Protein AF-A0A369LY95-F1 (afdb_monomer_lite)

Radius of gyration: 17.61 Å; chains: 1; bounding box: 38×38×43 Å

pLDDT: mean 82.12, std 15.28, range [32.16, 96.56]

Sequence (177 aa):
MFQIAGENIASVEASLDRGELYRCDEEWVQAESGEIEALMGAEGDWQASLAKAYADGRTHLFRFTRLGPSVVEEGSAAVGMRLGMWLPDAGDGEGASSGLGADMLPLEWLDGAKLTVSVRFADGASETKEVVLHTGYLKTVTVEENGVEWRVAVPELADGPDPAGQSTFYTLYGTIE

Foldseek 3Di:
DDWDADPQFFKKKKFKPDAWKKWKDKDKDQDDPVVVVCQQPDDDQKHKDWQDADPNRITIIIIIGTDTRMDMDGDPCRHGIDMDGDFPQPPVDPDFDPDDPRPPPRQVVLQQMKMWMKTAGNVRDIDIWIWGKHWAKFFWDWDADPNGTDTGGDPHGDPHADPVNRTIDTHMDIDTD

Structure (mmCIF, N/CA/C/O backbone):
data_AF-A0A369LY95-F1
#
_entry.id   AF-A0A369LY95-F1
#
loop_
_atom_site.group_PDB
_atom_site.id
_atom_site.type_symbol
_atom_site.label_atom_id
_atom_site.label_alt_id
_atom_site.label_comp_id
_atom_site.label_asym_id
_atom_site.label_entity_id
_atom_site.label_seq_id
_atom_site.pdbx_PDB_ins_code
_atom_site.Cartn_x
_atom_site.Cartn_y
_atom_site.Cartn_z
_atom_site.occupancy
_atom_site.B_iso_or_equiv
_atom_site.auth_seq_id
_atom_site.auth_comp_id
_atom_site.auth_asym_id
_atom_site.auth_atom_id
_atom_site.pdbx_PDB_model_num
ATOM 1 N N . MET A 1 1 ? -2.024 -2.051 -3.474 1.00 78.88 1 MET A N 1
ATOM 2 C CA . MET A 1 1 ? -1.717 -0.912 -2.579 1.00 78.88 1 MET A CA 1
ATOM 3 C C . MET A 1 1 ? -3.013 -0.466 -1.927 1.00 78.88 1 MET A C 1
ATOM 5 O O . MET A 1 1 ? -4.008 -0.338 -2.629 1.00 78.88 1 MET A O 1
ATOM 9 N N . PHE A 1 2 ? -3.009 -0.291 -0.612 1.00 83.50 2 PHE A N 1
ATOM 10 C CA . PHE A 1 2 ? -4.129 0.203 0.182 1.00 83.50 2 PHE A CA 1
ATOM 11 C C . PHE A 1 2 ? -4.015 1.717 0.309 1.00 83.50 2 PHE A C 1
ATOM 13 O O . PHE A 1 2 ? -2.921 2.235 0.518 1.00 83.50 2 PHE A O 1
ATOM 20 N N . GLN A 1 3 ? -5.128 2.429 0.190 1.00 87.50 3 GLN A N 1
ATOM 21 C CA . GLN A 1 3 ? -5.162 3.869 0.406 1.00 87.50 3 GLN A CA 1
ATOM 22 C C . GLN A 1 3 ? -6.094 4.181 1.565 1.00 87.50 3 GLN A C 1
ATOM 24 O O . GLN A 1 3 ? -7.229 3.704 1.602 1.00 87.50 3 GLN A O 1
ATOM 29 N N . ILE A 1 4 ? -5.620 5.014 2.484 1.00 86.31 4 ILE A N 1
ATOM 30 C CA . ILE A 1 4 ? -6.452 5.541 3.557 1.00 86.31 4 ILE A CA 1
ATOM 31 C C . ILE A 1 4 ? -7.153 6.787 3.039 1.00 86.31 4 ILE A C 1
ATOM 33 O O . ILE A 1 4 ? -6.525 7.802 2.739 1.00 86.31 4 ILE A O 1
ATOM 37 N N . ALA A 1 5 ? -8.470 6.685 2.917 1.00 84.88 5 ALA A N 1
ATOM 38 C CA . ALA A 1 5 ? -9.340 7.761 2.482 1.00 84.88 5 ALA A CA 1
ATOM 39 C C . ALA A 1 5 ? -10.329 8.108 3.596 1.00 84.88 5 ALA A C 1
ATOM 41 O O . ALA A 1 5 ? -10.785 7.236 4.333 1.00 84.88 5 ALA A O 1
ATOM 42 N N . GLY A 1 6 ? -10.665 9.388 3.704 1.00 84.44 6 GLY A N 1
ATOM 43 C CA . GLY A 1 6 ? -11.581 9.899 4.714 1.00 84.44 6 GLY A CA 1
ATOM 44 C C . GLY A 1 6 ? -11.298 11.360 5.033 1.00 84.44 6 GLY A C 1
ATOM 45 O O . GLY A 1 6 ? -10.275 11.916 4.635 1.00 84.44 6 GLY A O 1
ATOM 46 N N . GLU A 1 7 ? -12.222 11.977 5.757 1.00 86.31 7 GLU A N 1
ATOM 47 C CA . GLU A 1 7 ? -12.099 13.348 6.246 1.00 86.31 7 GLU A CA 1
ATOM 48 C C . GLU A 1 7 ? -11.837 13.344 7.756 1.00 86.31 7 GLU A C 1
ATOM 50 O O . GLU A 1 7 ? -12.168 12.385 8.452 1.00 86.31 7 GLU A O 1
ATOM 55 N N . ASN A 1 8 ? -11.264 14.433 8.278 1.00 89.31 8 ASN A N 1
ATOM 56 C CA . ASN A 1 8 ? -11.052 14.647 9.717 1.00 89.31 8 ASN A CA 1
ATOM 57 C C . ASN A 1 8 ? -10.253 13.539 10.431 1.00 89.31 8 ASN A C 1
ATOM 59 O O . ASN A 1 8 ? -10.434 13.321 11.628 1.00 89.31 8 ASN A O 1
ATOM 63 N N . ILE A 1 9 ? -9.361 12.848 9.719 1.00 91.94 9 ILE A N 1
ATOM 64 C CA . ILE A 1 9 ? -8.440 11.872 10.309 1.00 91.94 9 ILE A CA 1
ATOM 65 C C . ILE A 1 9 ? -7.365 12.626 11.098 1.00 91.94 9 ILE A C 1
ATOM 67 O O . ILE A 1 9 ? -6.706 13.519 10.568 1.00 91.94 9 ILE A O 1
ATOM 71 N N . ALA A 1 10 ? -7.200 12.267 12.369 1.00 93.06 10 ALA A N 1
ATOM 72 C CA . ALA A 1 10 ? -6.160 12.793 13.247 1.00 93.06 10 ALA A CA 1
ATOM 73 C C . ALA A 1 10 ? -4.919 11.894 13.252 1.00 93.06 10 ALA A C 1
ATOM 75 O O . ALA A 1 10 ? -3.799 12.402 13.218 1.00 93.06 10 ALA A O 1
ATOM 76 N N . SER A 1 11 ? -5.114 10.576 13.283 1.00 95.12 11 SER A N 1
ATOM 77 C CA . SER A 1 11 ? -4.025 9.609 13.181 1.00 95.12 11 SER A CA 1
ATOM 78 C C . SER A 1 11 ? -4.487 8.289 12.579 1.00 95.12 11 SER A C 1
ATOM 80 O O . SER A 1 11 ? -5.672 7.944 12.602 1.00 95.12 11 SER A O 1
ATOM 82 N N . VAL A 1 12 ? -3.518 7.552 12.056 1.00 95.00 12 VAL A N 1
ATOM 83 C CA . VAL A 1 12 ? -3.648 6.189 11.561 1.00 95.00 12 VAL A CA 1
ATOM 84 C C . VAL A 1 12 ? -2.616 5.337 12.272 1.00 95.00 12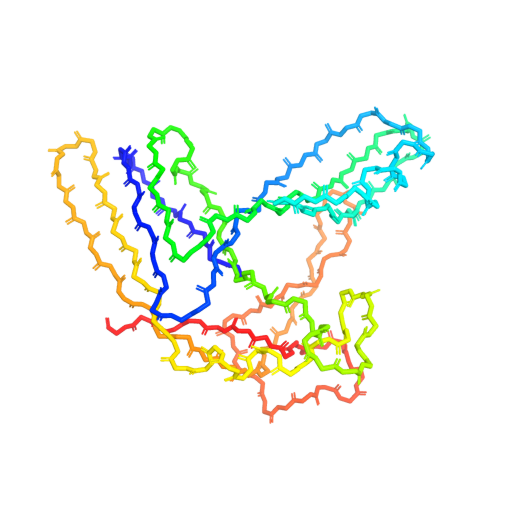 VAL A C 1
ATOM 86 O O . VAL A 1 12 ? -1.450 5.707 12.351 1.00 95.00 12 VAL A O 1
ATOM 89 N N . GLU A 1 13 ? -3.031 4.158 12.695 1.00 96.00 13 GLU A N 1
ATOM 90 C CA . GLU A 1 13 ? -2.151 3.049 13.021 1.00 96.00 13 GLU A CA 1
ATOM 91 C C . GLU A 1 13 ? -2.444 1.905 12.050 1.00 96.00 13 GLU A C 1
ATOM 93 O O . GLU A 1 13 ? -3.601 1.535 11.849 1.00 96.00 13 GLU A O 1
ATOM 98 N N . ALA A 1 14 ? -1.408 1.355 11.426 1.00 96.12 14 ALA A N 1
ATOM 99 C CA . ALA A 1 14 ? -1.529 0.189 10.561 1.00 96.12 14 ALA A CA 1
ATOM 100 C C . ALA A 1 14 ? -0.510 -0.866 10.978 1.00 96.12 14 ALA A C 1
ATOM 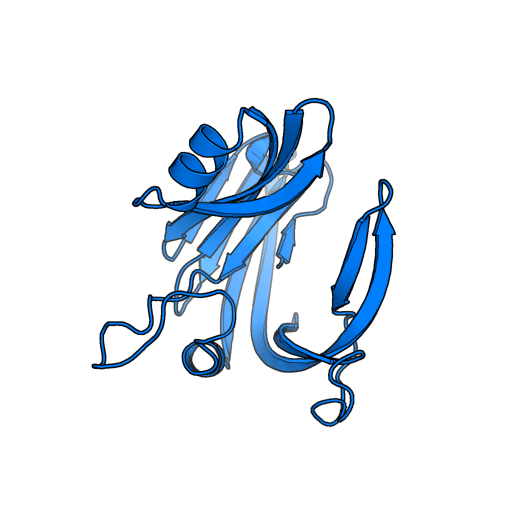102 O O . ALA A 1 14 ? 0.641 -0.537 11.261 1.00 96.12 14 ALA A O 1
ATOM 103 N N . SER A 1 15 ? -0.921 -2.130 11.009 1.00 96.56 15 SER A N 1
ATOM 104 C CA . SER A 1 15 ? -0.044 -3.247 11.362 1.00 96.56 15 SER A CA 1
ATOM 105 C C . SER A 1 15 ? -0.361 -4.498 10.558 1.00 96.56 15 SER A C 1
ATOM 107 O O . SER A 1 15 ? -1.516 -4.751 10.215 1.00 96.56 15 SER A O 1
ATOM 109 N N . LEU A 1 16 ? 0.679 -5.273 10.270 1.00 94.12 16 LEU A N 1
ATOM 110 C CA . LEU A 1 16 ? 0.587 -6.612 9.708 1.00 94.12 16 LEU A CA 1
ATOM 111 C C . LEU A 1 16 ? 0.954 -7.640 10.770 1.00 94.12 16 LEU A C 1
ATOM 113 O O . LEU A 1 16 ? 1.945 -7.485 11.484 1.00 94.12 16 LEU A O 1
ATOM 117 N N . ASP A 1 17 ? 0.195 -8.729 10.829 1.00 94.38 17 ASP A N 1
ATOM 118 C CA . ASP A 1 17 ? 0.570 -9.891 11.641 1.00 94.38 17 ASP A CA 1
ATOM 119 C C . ASP A 1 17 ? 1.740 -10.690 11.034 1.00 94.38 17 ASP A C 1
ATOM 121 O O . ASP A 1 17 ? 2.401 -11.467 11.730 1.00 94.38 17 ASP A O 1
ATOM 125 N N . ARG A 1 18 ? 2.006 -10.488 9.738 1.00 90.81 18 ARG A N 1
ATOM 126 C CA . ARG A 1 18 ? 3.036 -11.169 8.959 1.00 90.81 18 ARG A CA 1
ATOM 127 C C . ARG A 1 18 ? 3.535 -10.264 7.833 1.00 90.81 18 ARG A C 1
ATOM 129 O O . ARG A 1 18 ? 2.748 -9.798 7.015 1.00 90.81 18 ARG A O 1
ATOM 136 N N . GLY A 1 19 ? 4.849 -10.069 7.769 1.00 87.19 19 GLY A N 1
ATOM 137 C CA . GLY A 1 19 ? 5.481 -9.182 6.794 1.00 87.19 19 GLY A CA 1
ATOM 138 C C . GLY A 1 19 ? 5.587 -7.744 7.278 1.00 87.19 19 GLY A C 1
ATOM 139 O O . GLY A 1 19 ? 5.474 -7.455 8.468 1.00 87.19 19 GLY A O 1
ATOM 140 N N . GLU A 1 20 ? 5.862 -6.850 6.338 1.00 90.00 20 GLU A N 1
ATOM 141 C CA . GLU A 1 20 ? 6.140 -5.449 6.622 1.00 90.00 20 GLU A CA 1
ATOM 142 C C . GLU A 1 20 ? 5.422 -4.531 5.640 1.00 90.00 20 GLU A C 1
ATOM 144 O O . GLU A 1 20 ? 5.026 -4.928 4.544 1.00 90.00 20 GLU A O 1
ATOM 149 N N . LEU A 1 21 ? 5.246 -3.283 6.052 1.00 91.56 21 LEU A N 1
ATOM 150 C CA . LEU A 1 21 ? 4.604 -2.231 5.288 1.00 91.56 21 LEU A CA 1
ATOM 151 C C . LEU A 1 21 ? 5.651 -1.341 4.622 1.00 91.56 21 LEU A C 1
ATOM 153 O O . LEU A 1 21 ? 6.732 -1.101 5.164 1.00 91.56 21 LEU A O 1
ATOM 157 N N . TYR A 1 22 ? 5.278 -0.773 3.480 1.00 90.88 22 TYR A N 1
ATOM 158 C CA . TYR A 1 22 ? 5.916 0.419 2.935 1.00 90.88 22 TYR A CA 1
ATOM 159 C C . TYR A 1 22 ? 4.898 1.533 2.699 1.00 90.88 22 TYR A C 1
ATOM 161 O O . TYR A 1 22 ? 3.732 1.264 2.395 1.00 90.88 22 TYR A O 1
ATOM 169 N N . ARG A 1 23 ? 5.356 2.786 2.772 1.00 91.56 23 ARG A N 1
ATOM 170 C CA . ARG A 1 23 ? 4.634 3.965 2.272 1.00 91.56 23 ARG A CA 1
ATOM 171 C C . ARG A 1 23 ? 5.030 4.244 0.830 1.00 91.56 23 ARG A C 1
ATOM 173 O O . ARG A 1 23 ? 6.215 4.206 0.520 1.00 91.56 23 ARG A O 1
ATOM 180 N N . CYS A 1 24 ? 4.057 4.521 -0.032 1.00 88.69 24 CYS A N 1
ATOM 181 C CA . CYS A 1 24 ? 4.283 4.976 -1.402 1.00 88.69 24 CYS A CA 1
ATOM 182 C C . CYS A 1 24 ? 4.000 6.472 -1.519 1.00 88.69 24 CYS A C 1
ATOM 184 O O . CYS A 1 24 ? 2.841 6.889 -1.437 1.00 88.69 24 CYS A O 1
ATOM 186 N N . ASP A 1 25 ? 5.048 7.248 -1.765 1.00 88.25 25 ASP A N 1
ATOM 187 C CA . ASP A 1 25 ? 4.974 8.678 -2.030 1.00 88.25 25 ASP A CA 1
ATOM 188 C C . ASP A 1 25 ? 5.225 8.938 -3.523 1.00 88.25 25 ASP A C 1
ATOM 190 O O . ASP A 1 25 ? 6.111 8.342 -4.137 1.00 88.25 25 ASP A O 1
ATOM 194 N N . GLU A 1 26 ? 4.433 9.822 -4.128 1.00 87.56 26 GLU A N 1
ATOM 195 C CA .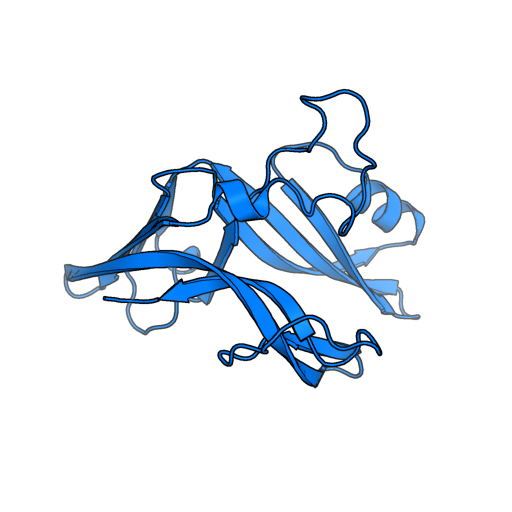 GLU A 1 26 ? 4.709 10.332 -5.472 1.00 87.56 26 GLU A CA 1
ATOM 196 C C . GLU A 1 26 ? 5.597 11.566 -5.387 1.00 87.56 26 GLU A C 1
ATOM 198 O O . GLU A 1 26 ? 5.287 12.507 -4.652 1.00 87.56 26 GLU A O 1
ATOM 203 N N . GLU A 1 27 ? 6.654 11.606 -6.193 1.00 87.25 27 GLU A N 1
ATOM 204 C CA . GLU A 1 27 ? 7.549 12.756 -6.239 1.00 87.25 27 GLU A CA 1
ATOM 205 C C . GLU A 1 27 ? 7.816 13.209 -7.668 1.00 87.25 27 GLU A C 1
ATOM 207 O O . GLU A 1 27 ? 7.913 12.423 -8.613 1.00 87.25 27 GLU A O 1
ATOM 212 N N . TRP A 1 28 ? 7.955 14.524 -7.802 1.00 89.25 28 TRP A N 1
ATOM 213 C CA . TRP A 1 28 ? 8.348 15.188 -9.031 1.00 89.25 28 TRP A CA 1
ATOM 214 C C . TRP A 1 28 ? 9.690 15.859 -8.797 1.00 89.25 28 TRP A C 1
ATOM 216 O O . TRP A 1 28 ? 9.800 16.762 -7.966 1.00 89.25 28 TRP A O 1
ATOM 226 N N . VAL A 1 29 ? 10.705 15.417 -9.529 1.00 88.31 29 VAL A N 1
ATOM 227 C CA . VAL A 1 29 ? 12.072 15.927 -9.407 1.00 88.31 29 VAL A CA 1
ATOM 228 C C . VAL A 1 29 ? 12.546 16.506 -10.731 1.00 88.31 29 VAL A C 1
ATOM 230 O O . VAL A 1 29 ? 12.097 16.102 -11.803 1.00 88.31 29 VAL A O 1
ATOM 233 N N . GLN A 1 30 ? 13.464 17.462 -10.650 1.00 89.88 30 GLN A N 1
ATOM 234 C CA . GLN A 1 30 ? 14.250 17.920 -11.787 1.00 89.88 30 GLN A CA 1
ATOM 235 C C . GLN A 1 30 ? 15.625 17.273 -11.645 1.00 89.88 30 GLN A C 1
ATOM 237 O O . GLN A 1 30 ? 16.331 17.589 -10.690 1.00 89.88 30 GLN A O 1
ATOM 242 N N . ALA A 1 31 ? 15.968 16.349 -12.536 1.00 80.75 31 ALA A N 1
ATOM 243 C CA . ALA A 1 31 ? 17.190 15.563 -12.408 1.00 80.75 31 ALA A CA 1
ATOM 244 C C . ALA A 1 31 ? 17.714 15.139 -13.781 1.00 80.75 31 ALA A C 1
ATOM 246 O O . ALA A 1 31 ? 16.936 14.870 -14.703 1.00 80.75 31 ALA A O 1
ATOM 247 N N . GLU A 1 32 ? 19.033 15.073 -13.918 1.00 82.56 32 GLU A N 1
ATOM 248 C CA . GLU A 1 32 ? 19.680 14.508 -15.103 1.00 82.56 32 GLU A CA 1
ATOM 249 C C . GLU A 1 32 ? 19.700 12.969 -15.047 1.00 82.56 32 GLU A C 1
ATOM 251 O O . GLU A 1 32 ? 19.528 12.362 -13.989 1.00 82.56 32 GLU A O 1
ATOM 256 N N . SER A 1 33 ? 19.943 12.308 -16.187 1.00 78.19 33 SER A N 1
ATOM 257 C CA . SER A 1 33 ? 19.897 10.835 -16.289 1.00 78.19 33 SER A CA 1
ATOM 258 C C . SER A 1 33 ? 20.769 10.130 -15.242 1.00 78.19 33 SER A C 1
ATOM 260 O O . SER A 1 33 ? 20.333 9.152 -14.644 1.00 78.19 33 SER A O 1
ATOM 262 N N . GLY A 1 34 ? 21.976 10.646 -14.977 1.00 81.19 34 GLY A N 1
ATOM 263 C CA . GLY A 1 34 ? 22.888 10.053 -13.993 1.00 81.19 34 GLY A CA 1
ATOM 264 C C . GLY A 1 34 ? 22.421 10.208 -12.542 1.00 81.19 34 GLY A C 1
ATOM 265 O O . GLY A 1 34 ? 22.710 9.355 -11.707 1.00 81.19 34 GLY A O 1
ATOM 266 N N . GLU A 1 35 ? 21.663 11.260 -12.230 1.00 84.00 35 GLU A N 1
ATOM 267 C CA . GLU A 1 35 ? 21.085 11.461 -10.897 1.00 84.00 35 GLU A CA 1
ATOM 268 C C . GLU A 1 35 ? 19.894 10.525 -10.671 1.00 84.00 35 GLU A C 1
ATOM 270 O O . GLU A 1 35 ? 19.737 9.985 -9.578 1.00 84.00 35 GLU A O 1
ATOM 275 N N . ILE A 1 36 ? 19.092 10.270 -11.712 1.00 82.69 36 ILE A N 1
ATOM 276 C CA . ILE A 1 36 ? 18.013 9.275 -11.663 1.00 82.69 36 ILE A CA 1
ATOM 277 C C . ILE A 1 36 ? 18.576 7.867 -11.462 1.00 82.69 36 ILE A C 1
ATOM 279 O O . ILE A 1 36 ? 18.071 7.133 -10.617 1.00 82.69 36 ILE A O 1
ATOM 283 N N . GLU A 1 37 ? 19.641 7.495 -12.174 1.00 82.19 37 GLU A N 1
ATOM 284 C CA . GLU A 1 37 ? 20.313 6.204 -11.970 1.00 82.19 37 GLU A CA 1
ATOM 285 C C . GLU A 1 37 ? 20.835 6.056 -10.534 1.00 82.19 37 GLU A C 1
ATOM 287 O O . GLU A 1 37 ? 20.617 5.021 -9.903 1.00 82.19 37 GLU A O 1
ATOM 292 N N . ALA A 1 38 ? 21.455 7.106 -9.986 1.00 84.88 38 ALA A N 1
ATOM 293 C CA . ALA A 1 38 ? 21.929 7.106 -8.604 1.00 84.88 38 ALA A CA 1
ATOM 294 C C . ALA A 1 38 ? 20.781 6.997 -7.583 1.00 84.88 38 ALA A C 1
ATOM 296 O O . ALA A 1 38 ? 20.915 6.281 -6.594 1.00 84.88 38 ALA A O 1
ATOM 297 N N . LEU A 1 39 ? 19.650 7.670 -7.823 1.00 82.38 39 LEU A N 1
ATOM 298 C CA . LEU A 1 39 ? 18.453 7.577 -6.977 1.00 82.38 39 LEU A CA 1
ATOM 299 C C . LEU A 1 39 ? 17.831 6.177 -7.002 1.00 82.38 39 LEU A C 1
ATOM 301 O O . LEU A 1 39 ? 17.385 5.688 -5.970 1.00 82.38 39 LEU A O 1
ATOM 305 N N . MET A 1 40 ? 17.797 5.541 -8.171 1.00 79.88 40 MET A N 1
ATOM 306 C CA . MET A 1 40 ? 17.223 4.206 -8.361 1.00 79.88 40 MET A CA 1
ATOM 307 C C . MET A 1 40 ? 18.104 3.092 -7.783 1.00 79.88 40 MET A C 1
ATOM 309 O O . MET A 1 40 ? 17.584 2.055 -7.383 1.00 79.88 40 MET A O 1
ATOM 313 N N . GLY A 1 41 ? 19.424 3.292 -7.754 1.00 77.12 41 GLY A N 1
ATOM 314 C CA . GLY A 1 41 ? 20.391 2.338 -7.203 1.00 77.12 41 GLY A CA 1
ATOM 315 C C . GLY A 1 41 ? 20.756 2.571 -5.736 1.00 77.12 41 GLY A C 1
ATOM 316 O O . GLY A 1 41 ? 21.658 1.907 -5.232 1.00 77.12 41 GLY A O 1
ATOM 317 N N . ALA A 1 42 ? 20.125 3.536 -5.063 1.00 78.31 42 ALA A N 1
ATOM 318 C CA . ALA A 1 42 ? 20.411 3.823 -3.666 1.00 78.31 42 ALA A CA 1
ATOM 319 C C . ALA A 1 42 ? 19.897 2.696 -2.757 1.00 78.31 42 ALA A C 1
ATOM 321 O O . ALA A 1 42 ? 18.746 2.279 -2.853 1.00 78.31 42 ALA A O 1
ATOM 322 N N . GLU A 1 43 ? 20.753 2.235 -1.847 1.00 76.06 43 GLU A N 1
ATOM 323 C CA . GLU A 1 43 ? 20.389 1.275 -0.805 1.00 76.06 43 GLU A CA 1
ATOM 324 C C . GLU A 1 43 ? 19.899 1.999 0.458 1.00 76.06 43 GLU A C 1
ATOM 326 O O . GLU A 1 43 ? 20.387 3.077 0.817 1.00 76.06 43 GLU A O 1
ATOM 331 N N . GLY A 1 44 ? 18.955 1.385 1.170 1.00 77.62 44 GLY A N 1
ATOM 332 C CA . GLY A 1 44 ? 18.445 1.873 2.449 1.00 77.62 44 GLY A CA 1
ATOM 333 C C . GLY A 1 44 ? 17.062 1.315 2.768 1.00 77.62 44 GLY A C 1
ATOM 334 O O . GLY A 1 44 ? 16.552 0.444 2.068 1.00 77.62 44 GLY A O 1
ATOM 335 N N . ASP A 1 45 ? 16.416 1.871 3.794 1.00 81.69 45 ASP A N 1
ATOM 336 C CA . ASP A 1 45 ? 15.016 1.570 4.143 1.00 81.69 45 ASP A CA 1
ATOM 337 C C . ASP A 1 45 ? 14.015 2.235 3.177 1.00 81.69 45 ASP A C 1
ATOM 339 O O . ASP A 1 45 ? 12.909 2.627 3.550 1.00 81.69 45 ASP A O 1
ATOM 343 N N . TRP A 1 46 ? 14.410 2.413 1.919 1.00 84.56 46 TRP A N 1
ATOM 344 C CA . TRP A 1 46 ? 13.565 2.930 0.859 1.00 84.56 46 TRP A CA 1
ATOM 345 C C . TRP A 1 46 ? 14.067 2.473 -0.514 1.00 84.56 46 TRP A C 1
ATOM 347 O O . TRP A 1 46 ? 15.241 2.160 -0.687 1.00 84.56 46 TRP A O 1
ATOM 357 N N . GLN A 1 47 ? 13.169 2.466 -1.495 1.00 81.81 47 GLN A N 1
ATOM 358 C CA . GLN A 1 47 ? 13.454 2.220 -2.908 1.00 81.81 47 GLN A CA 1
ATOM 359 C C . GLN A 1 47 ? 12.712 3.246 -3.766 1.00 81.81 47 GLN A C 1
ATOM 361 O O . GLN A 1 47 ? 11.668 3.764 -3.363 1.00 81.81 47 GLN A O 1
ATOM 366 N N . ALA A 1 48 ? 13.226 3.542 -4.957 1.00 81.75 48 ALA A N 1
ATOM 367 C CA . ALA A 1 48 ? 12.518 4.350 -5.943 1.00 81.75 48 ALA A CA 1
ATOM 368 C C . ALA A 1 48 ? 12.138 3.517 -7.168 1.00 81.75 48 ALA A C 1
ATOM 370 O O . ALA A 1 48 ? 12.848 2.591 -7.552 1.00 81.75 48 ALA A O 1
ATOM 371 N N . SER A 1 49 ? 11.027 3.881 -7.806 1.00 82.25 49 SER A N 1
ATOM 372 C CA . SER A 1 49 ? 10.684 3.423 -9.150 1.00 82.25 49 SER A CA 1
ATOM 373 C C . SER A 1 49 ? 10.411 4.610 -10.055 1.00 82.25 49 SER A C 1
ATOM 375 O O . SER A 1 49 ? 9.609 5.487 -9.732 1.00 82.25 49 SER A O 1
ATOM 377 N N . LEU A 1 50 ? 11.042 4.611 -11.226 1.00 80.81 50 LEU A N 1
ATOM 378 C CA . LEU A 1 50 ? 10.783 5.595 -12.265 1.00 80.81 50 LEU A CA 1
ATOM 379 C C . LEU A 1 50 ? 9.383 5.368 -12.847 1.00 80.81 50 LEU A C 1
ATOM 381 O O . LEU A 1 50 ? 9.103 4.301 -13.390 1.00 80.81 50 LEU A O 1
ATOM 385 N N . ALA A 1 51 ? 8.523 6.382 -12.760 1.00 79.38 51 ALA A N 1
ATOM 386 C CA . ALA A 1 51 ? 7.246 6.400 -13.465 1.00 79.38 51 ALA A CA 1
ATOM 387 C C . ALA A 1 51 ? 7.435 6.908 -14.898 1.00 79.38 51 ALA A C 1
ATOM 389 O O . ALA A 1 51 ? 7.047 6.247 -15.861 1.00 79.38 51 ALA A O 1
ATOM 390 N N . LYS A 1 52 ? 8.051 8.089 -15.047 1.00 82.56 52 LYS A N 1
ATOM 391 C CA . LYS A 1 52 ? 8.319 8.702 -16.355 1.00 82.56 52 LYS A CA 1
ATOM 392 C C . LYS A 1 52 ? 9.377 9.793 -16.269 1.00 82.56 52 LYS A C 1
ATOM 394 O O . LYS A 1 52 ? 9.297 10.664 -15.409 1.00 82.56 52 LYS A O 1
ATOM 399 N N . ALA A 1 53 ? 10.291 9.803 -17.235 1.00 84.75 53 ALA A N 1
ATOM 400 C CA . ALA A 1 53 ? 11.178 10.930 -17.502 1.00 84.75 53 ALA A CA 1
ATOM 401 C C . ALA A 1 53 ? 10.647 11.753 -18.689 1.00 84.75 53 ALA A C 1
ATOM 403 O O . ALA A 1 53 ? 10.196 11.199 -19.696 1.00 84.75 53 ALA A O 1
ATOM 404 N N . TYR A 1 54 ? 10.692 13.076 -18.569 1.00 84.94 54 TYR A N 1
ATOM 405 C CA . TYR A 1 54 ? 10.260 14.024 -19.593 1.00 84.94 54 TYR A CA 1
ATOM 406 C C . TYR A 1 54 ? 11.473 14.678 -20.264 1.00 84.94 54 TYR A C 1
ATOM 408 O O . TYR A 1 54 ? 12.536 14.829 -19.668 1.00 84.94 54 TYR A O 1
ATOM 416 N N . ALA A 1 55 ? 11.311 15.103 -21.521 1.00 84.94 55 ALA A N 1
ATOM 417 C CA . ALA A 1 55 ? 12.396 15.702 -22.306 1.00 84.94 55 ALA A CA 1
ATOM 418 C C . ALA A 1 55 ? 12.921 17.034 -21.733 1.00 84.94 55 ALA A C 1
ATOM 420 O O . ALA A 1 55 ? 14.029 17.446 -22.061 1.00 84.94 55 ALA A O 1
ATOM 421 N N . ASP A 1 56 ? 12.134 17.707 -20.888 1.00 85.75 56 ASP A N 1
ATOM 422 C CA . ASP A 1 56 ? 12.517 18.933 -20.179 1.00 85.75 56 ASP A CA 1
ATOM 423 C C . ASP A 1 56 ? 13.285 18.661 -18.868 1.00 85.75 56 ASP A C 1
ATOM 425 O O . ASP A 1 56 ? 13.560 19.592 -18.111 1.00 85.75 56 ASP A O 1
ATOM 429 N N . GLY A 1 57 ? 13.631 17.398 -18.592 1.00 83.31 57 GLY A N 1
ATOM 430 C CA . GLY A 1 57 ? 14.365 16.972 -17.399 1.00 83.31 57 GLY A CA 1
ATOM 431 C C . GLY A 1 57 ? 13.499 16.798 -16.148 1.00 83.31 57 GLY A C 1
ATOM 432 O O . GLY A 1 57 ? 14.022 16.421 -15.097 1.00 83.31 57 GLY A O 1
ATOM 433 N N . ARG A 1 58 ? 12.181 17.035 -16.231 1.00 89.00 58 ARG A N 1
ATOM 434 C CA . ARG A 1 58 ? 11.271 16.640 -15.150 1.00 89.00 58 ARG A CA 1
ATOM 435 C C . ARG A 1 58 ? 11.148 15.127 -15.116 1.00 89.00 58 ARG A C 1
ATOM 437 O O . ARG A 1 58 ? 11.045 14.478 -16.154 1.00 89.00 58 ARG A O 1
ATOM 444 N N . THR A 1 59 ? 11.088 14.575 -13.917 1.00 88.38 59 THR A N 1
ATOM 445 C CA . THR A 1 59 ? 10.927 13.144 -13.690 1.00 88.38 59 THR A CA 1
ATOM 446 C C . THR A 1 59 ? 9.866 12.903 -12.628 1.00 88.38 59 THR A C 1
ATOM 448 O O . THR A 1 59 ? 9.891 13.520 -11.565 1.00 88.38 59 THR A O 1
ATOM 451 N N . HIS A 1 60 ? 8.930 12.009 -12.934 1.00 87.19 60 HIS A N 1
ATOM 452 C CA . HIS A 1 60 ? 7.951 11.471 -11.995 1.00 87.19 60 HIS A CA 1
ATOM 453 C C . HIS A 1 60 ? 8.480 10.147 -11.455 1.00 87.19 60 HIS A C 1
ATOM 455 O O . HIS A 1 60 ? 8.882 9.275 -12.236 1.00 87.19 60 HIS A O 1
ATOM 461 N N . LEU A 1 61 ? 8.490 10.004 -10.135 1.00 87.00 61 LEU A N 1
ATOM 462 C CA . LEU A 1 61 ? 8.946 8.802 -9.450 1.00 87.00 61 LEU A CA 1
ATOM 463 C C . LEU A 1 61 ? 7.993 8.414 -8.323 1.00 87.00 61 LEU A C 1
ATOM 465 O O . LEU A 1 61 ? 7.299 9.257 -7.753 1.00 87.00 61 LEU A O 1
ATOM 469 N N . PHE A 1 62 ? 8.003 7.129 -7.992 1.00 85.75 62 PHE A N 1
ATOM 470 C CA . PHE A 1 62 ? 7.445 6.612 -6.752 1.00 85.75 62 PHE A CA 1
ATOM 471 C C . PHE A 1 62 ? 8.584 6.343 -5.778 1.00 85.75 62 PHE A C 1
ATOM 473 O O . PHE A 1 62 ? 9.560 5.689 -6.149 1.00 85.75 62 PHE A O 1
ATOM 480 N N . ARG A 1 63 ? 8.455 6.823 -4.542 1.00 87.19 63 ARG A N 1
ATOM 481 C CA . ARG A 1 63 ? 9.322 6.454 -3.423 1.00 87.19 63 ARG A CA 1
ATOM 482 C C . ARG A 1 63 ? 8.574 5.483 -2.521 1.00 87.19 63 ARG A C 1
ATOM 484 O O . ARG A 1 63 ? 7.498 5.792 -2.019 1.00 87.19 63 ARG A O 1
ATOM 491 N N . PHE A 1 64 ? 9.171 4.324 -2.295 1.00 88.25 64 PHE A N 1
ATOM 492 C CA . PHE A 1 64 ? 8.689 3.301 -1.381 1.00 88.25 64 PHE A CA 1
ATOM 493 C C . PHE A 1 64 ? 9.545 3.340 -0.126 1.00 88.25 64 PHE A C 1
ATOM 495 O O . PHE A 1 64 ? 10.708 2.967 -0.185 1.00 88.25 64 PHE A O 1
ATOM 502 N N . THR A 1 65 ? 9.004 3.811 0.993 1.00 90.31 65 THR A N 1
ATOM 503 C CA . THR A 1 65 ? 9.729 3.868 2.273 1.00 90.31 65 THR A CA 1
ATOM 504 C C . THR A 1 65 ? 9.289 2.705 3.147 1.00 90.31 65 THR A C 1
ATOM 506 O O . THR A 1 65 ? 8.098 2.588 3.433 1.00 90.31 65 THR A O 1
ATOM 509 N N . ARG A 1 66 ? 10.221 1.854 3.575 1.00 90.94 66 ARG A N 1
ATOM 510 C CA . ARG A 1 66 ? 9.965 0.730 4.480 1.00 90.94 66 ARG A CA 1
ATOM 511 C C . ARG A 1 66 ? 9.568 1.264 5.858 1.00 90.94 66 ARG A C 1
ATOM 513 O O . ARG A 1 66 ? 10.248 2.112 6.427 1.00 90.94 66 ARG A O 1
ATOM 520 N N . LEU A 1 67 ? 8.457 0.767 6.388 1.00 91.81 67 LEU A N 1
ATOM 521 C CA . LEU A 1 67 ? 7.900 1.174 7.683 1.00 91.81 67 LEU A CA 1
ATOM 522 C C . LEU A 1 67 ? 8.052 0.087 8.756 1.00 91.81 67 LEU A C 1
ATOM 524 O O . LEU A 1 67 ? 7.859 0.354 9.938 1.00 91.81 67 LEU A O 1
ATOM 528 N N . GLY A 1 68 ? 8.390 -1.140 8.349 1.00 91.12 68 GLY A N 1
ATOM 529 C CA . GLY A 1 68 ? 8.385 -2.309 9.223 1.00 91.12 68 GLY A CA 1
ATOM 530 C C . GLY A 1 68 ? 6.975 -2.894 9.404 1.00 91.12 68 GLY A C 1
ATOM 531 O O . GLY A 1 68 ? 6.072 -2.585 8.626 1.00 91.12 68 GLY A O 1
ATOM 532 N N . PRO A 1 69 ? 6.755 -3.765 10.404 1.00 92.75 69 PRO A N 1
ATOM 533 C CA . PRO A 1 69 ? 5.492 -4.495 10.570 1.00 92.75 69 PRO A CA 1
ATOM 534 C C . PRO A 1 69 ? 4.329 -3.619 11.049 1.00 92.75 69 PRO A C 1
ATOM 536 O O . PRO A 1 69 ? 3.172 -4.018 10.936 1.00 92.75 69 PRO A O 1
ATOM 539 N N . SER A 1 70 ? 4.611 -2.434 11.590 1.00 96.06 70 SER A N 1
ATOM 540 C CA . SER A 1 70 ? 3.597 -1.505 12.080 1.00 96.06 70 SER A CA 1
ATOM 541 C C . SER A 1 70 ? 4.044 -0.060 11.931 1.00 96.06 70 SER A C 1
ATOM 543 O O . SER A 1 70 ? 5.219 0.243 12.128 1.00 96.06 70 SER A O 1
ATOM 545 N N . VAL A 1 71 ? 3.095 0.835 11.686 1.00 95.50 71 VAL A N 1
ATOM 546 C CA . VAL A 1 71 ? 3.322 2.276 11.586 1.00 95.50 71 VAL A CA 1
ATOM 547 C C . VAL A 1 71 ? 2.226 3.039 12.323 1.00 95.50 71 VAL A C 1
ATOM 549 O O . VAL A 1 71 ? 1.065 2.628 12.314 1.00 95.50 71 VAL A O 1
ATOM 552 N N . VAL A 1 72 ? 2.596 4.172 12.918 1.00 95.50 72 VAL A N 1
ATOM 553 C CA . VAL A 1 72 ? 1.664 5.199 13.390 1.00 95.50 72 VAL A CA 1
ATOM 554 C C . VAL A 1 72 ? 1.995 6.495 12.664 1.00 95.50 72 VAL A C 1
ATOM 556 O O . VAL A 1 72 ? 3.131 6.959 12.728 1.00 95.50 72 VAL A O 1
ATOM 559 N N . GLU A 1 73 ? 1.011 7.070 11.984 1.00 92.88 73 GLU A N 1
ATOM 560 C CA . GLU A 1 73 ? 1.125 8.347 11.280 1.00 92.88 73 GLU A CA 1
ATOM 561 C C . GLU A 1 73 ? 0.076 9.321 11.806 1.00 92.88 73 GLU A C 1
ATOM 563 O O . GLU A 1 73 ? -1.078 8.957 12.046 1.00 92.88 73 GLU A O 1
ATOM 568 N N . GLU A 1 74 ? 0.464 10.581 11.973 1.00 91.56 74 GLU A N 1
ATOM 569 C CA . GLU A 1 74 ? -0.392 11.625 12.533 1.00 91.56 74 GLU A CA 1
ATOM 570 C C . GLU A 1 74 ? -0.543 12.811 11.575 1.00 91.56 74 GLU A C 1
ATOM 572 O O . GLU A 1 74 ? 0.303 13.096 10.721 1.00 91.56 74 GLU A O 1
ATOM 577 N N . GLY A 1 75 ? -1.642 13.545 11.737 1.00 81.75 75 GLY A N 1
ATOM 578 C CA . GLY A 1 75 ? -1.893 14.787 11.021 1.00 81.75 75 GLY A CA 1
ATOM 579 C C . GLY A 1 75 ? -2.028 14.596 9.511 1.00 81.75 75 GLY A C 1
ATOM 580 O O . GLY A 1 75 ? -2.649 13.650 9.030 1.00 81.75 75 GLY A O 1
ATOM 581 N N . SER A 1 76 ? -1.461 15.527 8.741 1.00 77.38 76 SER A N 1
ATOM 582 C CA . SER A 1 76 ? -1.613 15.546 7.282 1.00 77.38 76 SER A CA 1
ATOM 583 C C . SER A 1 76 ? -0.956 14.361 6.575 1.00 77.38 76 SER A C 1
ATOM 585 O O . SER A 1 76 ? -1.338 14.075 5.449 1.00 77.38 76 SER A O 1
ATOM 587 N N . ALA A 1 77 ? 0.009 13.685 7.208 1.00 80.44 77 ALA A N 1
ATOM 588 C CA . ALA A 1 77 ? 0.655 12.500 6.642 1.00 80.44 77 ALA A CA 1
ATOM 589 C C . ALA A 1 77 ? -0.250 11.256 6.697 1.00 80.44 77 ALA A C 1
ATOM 591 O O . ALA A 1 77 ? -0.104 10.356 5.876 1.00 80.44 77 ALA A O 1
ATOM 592 N N . ALA A 1 78 ? -1.211 11.219 7.627 1.00 82.75 78 ALA A N 1
ATOM 593 C CA . ALA A 1 78 ? -2.146 10.107 7.773 1.00 82.75 78 ALA A CA 1
ATOM 594 C C . ALA A 1 78 ? -3.226 10.093 6.673 1.00 82.75 78 ALA A C 1
ATOM 596 O O . ALA A 1 78 ? -3.675 9.032 6.234 1.00 82.75 78 ALA A O 1
ATOM 597 N N . VAL A 1 79 ? -3.651 11.274 6.213 1.00 83.94 79 VAL A N 1
ATOM 598 C CA . VAL A 1 79 ? -4.689 11.424 5.185 1.00 83.94 79 VAL A CA 1
ATOM 599 C C . VAL A 1 79 ? -4.109 11.128 3.808 1.00 83.94 79 VAL A C 1
ATOM 601 O O . VAL A 1 79 ? -3.130 11.737 3.391 1.00 83.94 79 VAL A O 1
ATOM 604 N N . GLY A 1 80 ? -4.747 10.226 3.061 1.00 82.38 80 GLY A N 1
ATOM 605 C CA . GLY A 1 80 ? -4.310 9.889 1.708 1.00 82.38 80 GLY A CA 1
ATOM 606 C C . GLY A 1 80 ? -3.063 9.009 1.664 1.00 82.38 80 GLY A C 1
ATOM 607 O O . GLY A 1 80 ? -2.592 8.721 0.564 1.00 82.38 80 GLY A O 1
ATOM 608 N N . MET A 1 81 ? -2.562 8.552 2.821 1.00 87.12 81 MET A N 1
ATOM 609 C CA . MET A 1 81 ? -1.433 7.633 2.898 1.00 87.12 81 MET A CA 1
ATOM 610 C C . MET A 1 81 ? -1.709 6.378 2.068 1.00 87.12 81 MET A C 1
ATOM 612 O O . MET A 1 81 ? -2.786 5.774 2.143 1.00 87.12 81 MET A O 1
ATOM 616 N N . ARG A 1 82 ? -0.706 5.979 1.286 1.00 89.56 82 ARG A N 1
ATOM 617 C CA . ARG A 1 82 ? -0.744 4.788 0.444 1.00 89.56 82 ARG A CA 1
ATOM 618 C C . ARG A 1 82 ? 0.227 3.752 0.987 1.00 89.56 82 ARG A C 1
ATOM 620 O O . ARG A 1 82 ? 1.435 3.979 0.998 1.00 89.56 82 ARG A O 1
ATOM 627 N N . LEU A 1 83 ? -0.314 2.626 1.426 1.00 89.69 83 LEU A N 1
ATOM 628 C CA . LEU A 1 83 ? 0.424 1.525 2.027 1.00 89.69 83 LEU A CA 1
ATOM 629 C C . LEU A 1 83 ? 0.500 0.334 1.073 1.00 89.69 83 LEU A C 1
ATOM 631 O O . LEU A 1 83 ? -0.493 -0.065 0.459 1.00 89.69 83 LEU A O 1
ATOM 635 N N . GLY A 1 84 ? 1.669 -0.278 0.969 1.00 88.81 84 GLY A N 1
ATOM 636 C CA . GLY A 1 84 ? 1.847 -1.570 0.315 1.00 88.81 84 GLY A CA 1
ATOM 637 C C . GLY A 1 84 ? 2.664 -2.519 1.177 1.00 88.81 84 GLY A C 1
ATOM 638 O O . GLY A 1 84 ? 3.054 -2.171 2.289 1.00 88.81 84 GLY A O 1
ATOM 639 N N . MET A 1 85 ? 2.852 -3.740 0.685 1.00 88.75 85 MET A N 1
ATOM 640 C CA . MET A 1 85 ? 3.565 -4.785 1.415 1.00 88.75 85 MET A CA 1
ATOM 641 C C . MET A 1 85 ? 5.028 -4.759 0.995 1.00 88.75 85 MET A C 1
ATOM 643 O O . MET A 1 85 ? 5.330 -4.931 -0.187 1.00 88.75 85 MET A O 1
ATOM 647 N N . TRP A 1 86 ? 5.921 -4.516 1.945 1.00 86.62 86 TRP A N 1
ATOM 648 C CA . TRP A 1 86 ? 7.349 -4.639 1.717 1.00 86.62 86 TRP A CA 1
ATOM 649 C C . TRP A 1 86 ? 7.698 -6.122 1.688 1.00 86.62 86 TRP A C 1
ATOM 651 O O . TRP A 1 86 ? 7.472 -6.847 2.659 1.00 86.62 86 TRP A O 1
ATOM 661 N N . LEU A 1 87 ? 8.188 -6.579 0.540 1.00 75.62 87 LEU A N 1
ATOM 662 C CA . LEU A 1 87 ? 8.595 -7.962 0.361 1.00 75.62 87 LEU A CA 1
ATOM 663 C C . LEU A 1 87 ? 10.061 -8.077 0.779 1.00 75.62 87 LEU A C 1
ATOM 665 O O . LEU A 1 87 ? 10.851 -7.199 0.427 1.00 75.62 87 LEU A O 1
ATOM 669 N N . PRO A 1 88 ? 10.437 -9.116 1.541 1.00 58.19 88 PRO A N 1
ATOM 670 C CA . PRO A 1 88 ? 11.846 -9.394 1.757 1.00 58.19 88 PRO A CA 1
ATOM 671 C C . PRO A 1 88 ? 12.496 -9.660 0.397 1.00 58.19 88 PRO A C 1
ATOM 673 O O . PRO A 1 88 ? 11.890 -10.323 -0.450 1.00 58.19 88 PRO A O 1
ATOM 676 N N . ASP A 1 89 ? 13.715 -9.158 0.194 1.00 54.50 89 ASP A N 1
ATOM 677 C CA . ASP A 1 89 ? 14.511 -9.550 -0.964 1.00 54.50 89 ASP A CA 1
ATOM 678 C C . ASP A 1 89 ? 14.567 -11.081 -0.989 1.00 54.50 89 ASP A C 1
ATOM 680 O O . ASP A 1 89 ? 14.857 -11.720 0.025 1.00 54.50 89 ASP A O 1
ATOM 684 N N . ALA A 1 90 ? 14.322 -11.703 -2.140 1.00 43.91 90 ALA A N 1
ATOM 685 C CA . ALA A 1 90 ? 14.375 -13.160 -2.268 1.00 43.91 90 ALA A CA 1
ATOM 686 C C . ALA A 1 90 ? 15.800 -13.756 -2.088 1.00 43.91 90 ALA A C 1
ATOM 688 O O . ALA A 1 90 ? 16.030 -14.932 -2.366 1.00 43.91 90 ALA A O 1
ATOM 689 N N . GLY A 1 91 ? 16.756 -12.954 -1.599 1.00 39.12 91 GLY A N 1
ATOM 690 C CA . GLY A 1 91 ? 18.176 -13.250 -1.410 1.00 39.12 91 GLY A CA 1
ATOM 691 C C . GLY A 1 91 ? 18.554 -14.043 -0.155 1.00 39.12 91 GLY A C 1
ATOM 692 O O . GLY A 1 91 ? 19.735 -14.343 0.012 1.00 39.12 91 GLY A O 1
ATOM 693 N N . ASP A 1 92 ? 17.605 -14.457 0.688 1.00 42.34 92 ASP A N 1
ATOM 694 C CA . ASP A 1 92 ? 17.896 -15.414 1.773 1.00 42.34 92 ASP A CA 1
ATOM 695 C C . ASP A 1 92 ? 18.012 -16.869 1.257 1.00 42.34 92 ASP A C 1
ATOM 697 O O . ASP A 1 92 ? 18.415 -17.775 1.992 1.00 42.34 92 ASP A O 1
ATOM 701 N N . GLY A 1 93 ? 17.692 -17.103 -0.023 1.00 38.66 93 GLY A N 1
ATOM 702 C CA . GLY A 1 93 ? 18.006 -18.322 -0.768 1.00 38.66 93 GLY A CA 1
ATOM 703 C C . GLY A 1 93 ? 18.871 -17.996 -1.988 1.00 38.66 93 GLY A C 1
ATOM 704 O O . GLY A 1 93 ? 18.621 -17.020 -2.688 1.00 38.66 93 GLY A O 1
ATOM 705 N N . GLU A 1 94 ? 19.904 -18.802 -2.255 1.00 32.16 94 GLU A N 1
ATOM 706 C CA . GLU A 1 94 ? 20.747 -18.659 -3.451 1.00 32.16 94 GLU A CA 1
ATOM 707 C C . GLU A 1 94 ? 19.887 -18.591 -4.730 1.00 32.16 94 GLU A C 1
ATOM 709 O O . GLU A 1 94 ? 19.347 -19.606 -5.169 1.00 32.16 94 GLU A O 1
ATOM 714 N N . GLY A 1 95 ? 19.801 -17.409 -5.359 1.00 40.12 95 GLY A N 1
ATOM 715 C CA . GLY A 1 95 ? 19.438 -17.297 -6.777 1.00 40.12 95 GLY A CA 1
ATOM 716 C C . GLY A 1 95 ? 18.352 -16.306 -7.213 1.00 40.12 95 GLY A C 1
ATOM 717 O O . GLY A 1 95 ? 17.868 -16.472 -8.331 1.00 40.12 95 GLY A O 1
ATOM 718 N N . ALA A 1 96 ? 17.960 -15.292 -6.438 1.00 33.81 96 ALA A N 1
ATOM 719 C CA . ALA A 1 96 ? 16.949 -14.332 -6.903 1.00 33.81 96 ALA A CA 1
ATOM 720 C C . ALA A 1 96 ? 17.538 -13.065 -7.549 1.00 33.81 96 ALA A C 1
ATOM 722 O O . ALA A 1 96 ? 18.454 -12.434 -7.024 1.00 33.81 96 ALA A O 1
ATOM 723 N N . SER A 1 97 ? 17.013 -12.708 -8.724 1.00 32.62 97 SER A N 1
ATOM 724 C CA . SER A 1 97 ? 17.422 -11.545 -9.512 1.00 32.62 97 SER A CA 1
ATOM 725 C C . SER A 1 97 ? 16.712 -10.273 -9.055 1.00 32.62 97 SER A C 1
ATOM 727 O O . SER A 1 97 ? 15.486 -10.227 -9.046 1.00 32.62 97 SER A O 1
ATOM 729 N N . SER A 1 98 ? 17.477 -9.218 -8.782 1.00 36.97 98 SER A N 1
ATOM 730 C CA . SER A 1 98 ? 16.989 -7.880 -8.440 1.00 36.97 98 SER A CA 1
ATOM 731 C C . SER A 1 98 ? 16.225 -7.245 -9.610 1.00 36.97 98 SER A C 1
ATOM 733 O O . SER A 1 98 ? 16.818 -6.723 -10.556 1.00 36.97 98 SER A O 1
ATOM 735 N N . GLY A 1 99 ? 14.897 -7.306 -9.569 1.00 34.91 99 GLY A N 1
ATOM 736 C CA . GLY A 1 99 ? 14.021 -6.621 -10.512 1.00 34.91 99 GLY A CA 1
ATOM 737 C C . GLY A 1 99 ? 12.553 -6.803 -10.140 1.00 34.91 99 GLY A C 1
ATOM 738 O O . GLY A 1 99 ? 12.139 -7.900 -9.770 1.00 34.91 99 GLY A O 1
ATOM 739 N N . LEU A 1 100 ? 11.762 -5.731 -10.267 1.00 40.88 100 LEU A N 1
ATOM 740 C CA . LEU A 1 100 ? 10.305 -5.755 -10.101 1.00 40.88 100 LEU A CA 1
ATOM 741 C C . LEU A 1 100 ? 9.704 -6.769 -11.094 1.00 40.88 100 LEU A C 1
ATOM 743 O O . LEU A 1 100 ? 9.519 -6.466 -12.271 1.00 40.88 100 LEU A O 1
ATOM 747 N N . GLY A 1 101 ? 9.462 -7.995 -10.622 1.00 37.97 101 GLY A N 1
ATOM 748 C CA . GLY A 1 101 ? 8.900 -9.097 -11.409 1.00 37.97 101 GLY A CA 1
ATOM 749 C C . GLY A 1 101 ? 9.563 -10.472 -11.246 1.00 37.97 101 GLY A C 1
ATOM 750 O O . GLY A 1 101 ? 9.005 -11.440 -11.757 1.00 37.97 101 GLY A O 1
ATOM 751 N N . ALA A 1 102 ? 10.698 -10.603 -10.548 1.00 33.69 102 ALA A N 1
ATOM 752 C CA . ALA A 1 102 ? 11.345 -11.910 -10.331 1.00 33.69 102 ALA A CA 1
ATOM 753 C C . ALA A 1 102 ? 10.861 -12.664 -9.074 1.00 33.69 102 ALA A C 1
ATOM 755 O O . ALA A 1 102 ? 11.061 -13.873 -8.960 1.00 33.69 102 ALA A O 1
ATOM 756 N N . ASP A 1 103 ? 10.147 -11.978 -8.182 1.00 42.97 103 ASP A N 1
ATOM 757 C CA . ASP A 1 103 ? 9.739 -12.485 -6.875 1.00 42.97 103 ASP A CA 1
ATOM 758 C C . ASP A 1 103 ? 8.247 -12.852 -6.856 1.00 42.97 103 ASP A C 1
ATOM 760 O O . ASP A 1 103 ? 7.429 -12.203 -6.206 1.00 42.97 103 ASP A O 1
ATOM 764 N N . MET A 1 104 ? 7.859 -13.916 -7.567 1.00 44.56 104 MET A N 1
ATOM 765 C CA . MET A 1 104 ? 6.515 -14.503 -7.401 1.00 44.56 104 MET A CA 1
ATOM 766 C C . MET A 1 104 ? 6.386 -15.384 -6.143 1.00 44.56 104 MET A C 1
ATOM 768 O O . MET A 1 104 ? 5.277 -15.732 -5.751 1.00 44.56 104 MET A O 1
ATOM 772 N N . LEU A 1 105 ? 7.500 -15.705 -5.477 1.00 51.09 105 LEU A N 1
ATOM 773 C CA . LEU A 1 105 ? 7.566 -16.558 -4.282 1.00 51.09 105 LEU A CA 1
ATOM 774 C C . LEU A 1 105 ? 7.206 -15.887 -2.925 1.00 51.09 105 LEU A C 1
ATOM 776 O O . LEU A 1 105 ? 6.690 -16.599 -2.067 1.00 51.09 105 LEU A O 1
ATOM 780 N N . PRO A 1 106 ? 7.399 -14.574 -2.669 1.00 66.25 106 PRO A N 1
ATOM 781 C CA . PRO A 1 106 ? 7.033 -13.958 -1.385 1.00 66.25 106 PRO A CA 1
ATOM 782 C C . PRO A 1 106 ? 5.554 -13.560 -1.250 1.00 66.25 106 PRO A C 1
ATOM 784 O O . PRO A 1 106 ? 5.115 -13.276 -0.138 1.00 66.25 106 PRO A O 1
ATOM 787 N N . LEU A 1 107 ? 4.759 -13.535 -2.329 1.00 79.06 107 LEU A N 1
ATOM 788 C CA . LEU A 1 107 ? 3.351 -13.121 -2.222 1.00 79.06 107 LEU A CA 1
ATOM 789 C C . LEU A 1 107 ? 2.489 -14.176 -1.523 1.00 79.06 107 LEU A C 1
ATOM 791 O O . LEU A 1 107 ? 1.707 -13.826 -0.646 1.00 79.06 107 LEU A O 1
ATOM 795 N N . GLU A 1 108 ? 2.659 -15.459 -1.860 1.00 83.81 108 GLU A N 1
ATOM 796 C CA . GLU A 1 108 ? 1.911 -16.554 -1.214 1.00 83.81 108 GLU A CA 1
ATOM 797 C C . GLU A 1 108 ? 2.219 -16.655 0.284 1.00 83.81 108 GLU A C 1
ATOM 799 O O . GLU A 1 108 ? 1.367 -17.052 1.074 1.00 83.81 108 GLU A O 1
ATOM 804 N N . TRP A 1 109 ? 3.414 -16.232 0.708 1.00 84.06 109 TRP A N 1
ATOM 805 C CA . TRP A 1 109 ? 3.752 -16.154 2.128 1.00 84.06 109 TRP A CA 1
ATOM 806 C C . TRP A 1 109 ? 2.857 -15.168 2.892 1.00 84.06 109 TRP A C 1
ATOM 808 O O . TRP A 1 109 ? 2.612 -15.380 4.081 1.00 84.06 109 TRP A O 1
ATOM 818 N N . LEU A 1 110 ? 2.331 -14.138 2.224 1.00 88.94 110 LEU A N 1
ATOM 819 C CA . LEU A 1 110 ? 1.391 -13.163 2.784 1.00 88.94 110 LEU A CA 1
ATOM 820 C C . LEU A 1 110 ? -0.080 -13.586 2.640 1.00 88.94 110 LEU A C 1
ATOM 822 O O . LEU A 1 110 ? -0.956 -12.898 3.162 1.00 88.94 110 LEU A O 1
ATOM 826 N N . ASP A 1 111 ? -0.374 -14.711 1.985 1.00 91.12 111 ASP A N 1
ATOM 827 C CA . ASP A 1 111 ? -1.738 -15.230 1.889 1.00 91.12 111 ASP A CA 1
ATOM 828 C C . ASP A 1 111 ? -2.286 -15.572 3.290 1.00 91.12 111 ASP A C 1
ATOM 830 O O . ASP A 1 111 ? -1.618 -16.191 4.138 1.00 91.12 111 ASP A O 1
ATOM 834 N N . GLY A 1 112 ? -3.488 -15.075 3.572 1.00 93.31 112 GLY A N 1
ATOM 835 C CA . GLY A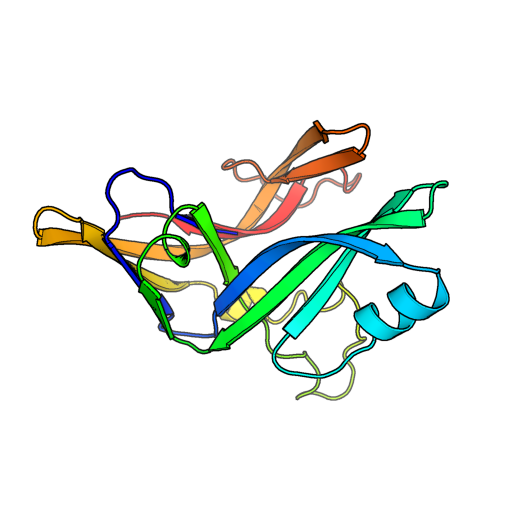 1 112 ? -4.137 -15.146 4.878 1.00 93.31 112 GLY A CA 1
ATOM 836 C C . GLY A 1 112 ? -3.517 -14.262 5.966 1.00 93.31 112 GLY A C 1
ATOM 837 O O . GLY A 1 112 ? -3.915 -14.393 7.124 1.00 93.31 112 GLY A O 1
ATOM 838 N N . ALA A 1 113 ? -2.537 -13.406 5.654 1.00 93.19 113 ALA A N 1
ATOM 839 C CA . ALA A 1 113 ? -2.053 -12.400 6.601 1.00 93.19 113 ALA A CA 1
ATOM 840 C C . ALA A 1 113 ? -3.134 -11.343 6.871 1.00 93.19 113 ALA A C 1
ATOM 842 O O . ALA A 1 113 ? -4.027 -11.118 6.050 1.00 93.19 113 ALA A O 1
ATOM 843 N N . LYS A 1 114 ? -3.057 -10.687 8.027 1.00 95.56 114 LYS A N 1
ATOM 844 C CA . LYS A 1 114 ? -4.044 -9.704 8.476 1.00 95.56 114 LYS A CA 1
ATOM 845 C C . LYS A 1 114 ? -3.421 -8.324 8.571 1.00 95.56 114 LYS A C 1
ATOM 847 O O . LYS A 1 114 ? -2.494 -8.102 9.348 1.00 95.56 114 LYS A O 1
ATOM 852 N N . LEU A 1 115 ? -3.982 -7.390 7.811 1.00 94.81 115 LEU A N 1
ATOM 853 C CA . LEU A 1 115 ? -3.723 -5.962 7.932 1.00 94.81 115 LEU A CA 1
ATOM 854 C C . LEU A 1 115 ? -4.776 -5.346 8.857 1.00 94.81 115 LEU A C 1
ATOM 856 O O . LEU A 1 115 ? -5.951 -5.268 8.505 1.00 94.81 115 LEU A O 1
ATOM 860 N N . THR A 1 116 ? -4.352 -4.882 10.029 1.00 96.31 116 THR A N 1
ATOM 861 C CA . THR A 1 116 ? -5.204 -4.113 10.944 1.00 96.31 116 THR A CA 1
ATOM 862 C C . THR A 1 116 ? -4.954 -2.631 10.734 1.00 96.31 116 THR A C 1
ATOM 864 O O . THR A 1 116 ? -3.814 -2.183 10.844 1.00 96.31 116 THR A O 1
ATOM 867 N N . VAL A 1 117 ? -6.009 -1.866 10.457 1.00 94.19 117 VAL A N 1
ATOM 868 C CA . VAL A 1 117 ? -5.954 -0.407 10.314 1.00 94.19 117 VAL A CA 1
ATOM 869 C C . VAL A 1 117 ? -6.880 0.228 11.338 1.00 94.19 117 VAL A C 1
ATOM 871 O O . VAL A 1 117 ? -8.092 0.026 11.290 1.00 94.19 117 VAL A O 1
ATOM 874 N N . SER A 1 118 ? -6.311 1.021 12.236 1.00 95.12 118 SER A N 1
ATOM 875 C CA . SER A 1 118 ? -7.032 1.825 13.217 1.00 95.12 118 SER A CA 1
ATOM 876 C C . SER A 1 118 ? -6.908 3.299 12.861 1.00 95.12 118 SER A C 1
ATOM 878 O O . SER A 1 118 ? -5.813 3.825 12.691 1.00 95.12 118 SER A O 1
ATOM 880 N N . VAL A 1 119 ? -8.038 3.983 12.760 1.00 94.50 119 VAL A N 1
ATOM 881 C CA . VAL A 1 119 ? -8.123 5.413 12.477 1.00 94.50 119 VAL A CA 1
ATOM 882 C C . VAL A 1 119 ? -8.665 6.112 13.708 1.00 94.50 119 VAL A C 1
ATOM 884 O O . VAL A 1 119 ? -9.682 5.696 14.261 1.00 94.50 119 VAL A O 1
ATOM 887 N N . ARG A 1 120 ? -8.021 7.206 14.113 1.00 95.31 120 ARG A N 1
ATOM 888 C CA . ARG A 1 120 ? -8.561 8.146 15.095 1.00 95.31 120 ARG A CA 1
ATOM 889 C C . ARG A 1 120 ? -8.973 9.424 14.386 1.00 95.31 120 ARG A C 1
ATOM 891 O O . ARG A 1 120 ? -8.182 10.010 13.650 1.00 95.31 120 ARG A O 1
ATOM 898 N N . PHE A 1 121 ? -10.189 9.879 14.643 1.00 94.25 121 PHE A N 1
ATOM 899 C CA . PHE A 1 121 ? -10.734 11.108 14.079 1.00 94.25 121 PHE A CA 1
ATOM 900 C C . PHE A 1 121 ? -10.486 12.308 15.001 1.00 94.25 121 PHE A C 1
ATOM 902 O O . PHE A 1 121 ? -10.227 12.166 16.200 1.00 94.25 121 PHE A O 1
ATOM 909 N N . ALA A 1 122 ? -10.564 13.514 14.438 1.00 92.38 122 ALA A N 1
ATOM 910 C CA . ALA A 1 122 ? -10.319 14.772 15.145 1.00 92.38 122 ALA A CA 1
ATOM 911 C C . ALA A 1 122 ? -11.329 15.051 16.274 1.00 92.38 122 ALA A C 1
ATOM 913 O O . ALA A 1 122 ? -11.005 15.760 17.225 1.00 92.38 122 ALA A O 1
ATOM 914 N N . ASP A 1 123 ? -12.530 14.475 16.198 1.00 94.25 123 ASP A N 1
ATOM 915 C CA . ASP A 1 123 ? -13.545 14.528 17.258 1.00 94.25 123 ASP A CA 1
ATOM 916 C C . ASP A 1 123 ? -13.266 13.548 18.418 1.00 94.25 123 ASP A C 1
ATOM 918 O O . ASP A 1 123 ? -13.975 13.548 19.425 1.00 94.25 123 ASP A O 1
ATOM 922 N N . GLY A 1 124 ? -12.208 12.740 18.299 1.00 93.12 124 GLY A N 1
ATOM 923 C CA . GLY A 1 124 ? -11.802 11.737 19.273 1.00 93.12 124 GLY A CA 1
ATOM 924 C C . GLY A 1 124 ? -12.407 10.352 19.046 1.00 93.12 124 GLY A C 1
ATOM 925 O O . GLY A 1 124 ? -12.021 9.434 19.771 1.00 93.12 124 GLY A O 1
ATOM 926 N N . ALA A 1 125 ? -13.297 10.171 18.064 1.00 95.31 125 ALA A N 1
ATOM 927 C CA . ALA A 1 125 ? -13.795 8.853 17.685 1.00 95.31 125 ALA A CA 1
ATOM 928 C C . ALA A 1 125 ? -12.672 7.982 17.101 1.00 95.31 125 ALA A C 1
ATOM 930 O O . ALA A 1 125 ? -11.619 8.472 16.678 1.00 95.31 125 ALA A O 1
ATOM 931 N N . SER A 1 126 ? -12.872 6.667 17.086 1.00 95.56 126 SER A N 1
ATOM 932 C CA . SER A 1 126 ? -11.934 5.736 16.459 1.00 95.56 126 SER A CA 1
ATOM 933 C C . SER A 1 126 ? -12.667 4.592 15.776 1.00 95.56 126 SER A C 1
ATOM 935 O O . SER A 1 126 ? -13.719 4.157 16.244 1.00 95.56 126 SER A O 1
ATOM 937 N N . GLU A 1 127 ? -12.096 4.114 14.679 1.00 94.44 127 GLU A N 1
ATOM 938 C CA . GLU A 1 127 ? -12.579 2.966 13.917 1.00 94.44 127 GLU A CA 1
ATOM 939 C C . GLU A 1 127 ? -11.404 2.033 13.639 1.00 94.44 127 GLU A C 1
ATOM 941 O O . GLU A 1 127 ? -10.319 2.493 13.293 1.00 94.44 127 GLU A O 1
ATOM 946 N N . THR A 1 128 ? -11.624 0.729 13.769 1.00 95.06 128 THR A N 1
ATOM 947 C CA . THR A 1 128 ? -10.631 -0.290 13.425 1.00 95.06 128 THR A CA 1
ATOM 948 C C . THR A 1 128 ? -11.226 -1.229 12.394 1.00 95.06 128 THR A C 1
ATOM 950 O O . THR A 1 128 ? -12.348 -1.707 12.564 1.00 95.06 128 THR A O 1
ATOM 953 N N . LYS A 1 129 ? -10.462 -1.503 11.337 1.00 93.12 129 LYS A N 1
ATOM 954 C CA . LYS A 1 129 ? -10.780 -2.500 10.316 1.00 93.12 129 LYS A CA 1
ATOM 955 C C . LYS A 1 129 ? -9.685 -3.541 10.244 1.00 93.12 129 LYS A C 1
ATOM 957 O O . LYS A 1 129 ? -8.503 -3.208 10.266 1.00 93.12 129 LYS A O 1
ATOM 962 N N . GLU A 1 130 ? -10.103 -4.786 10.100 1.00 95.25 130 GLU A N 1
ATOM 963 C CA . GLU A 1 130 ? -9.220 -5.890 9.764 1.00 95.25 130 GLU A CA 1
ATOM 964 C C . GLU A 1 130 ? -9.427 -6.245 8.290 1.00 95.25 130 GLU A C 1
ATOM 966 O O . GLU A 1 130 ? -10.557 -6.320 7.800 1.00 95.25 130 GLU A O 1
ATOM 971 N N . VAL A 1 131 ? -8.322 -6.410 7.572 1.00 93.38 131 VAL A N 1
ATOM 972 C CA . VAL A 1 131 ? -8.295 -6.789 6.164 1.00 93.38 131 VAL A CA 1
ATOM 973 C C . VAL A 1 131 ? -7.503 -8.080 6.049 1.00 93.38 131 VAL A C 1
ATOM 975 O O . VAL A 1 131 ? -6.305 -8.102 6.333 1.00 93.38 131 VAL A O 1
ATOM 978 N N . VAL A 1 132 ? -8.159 -9.148 5.606 1.00 95.00 132 VAL A N 1
ATOM 979 C CA . VAL A 1 132 ? -7.484 -10.414 5.303 1.00 95.00 132 VAL A CA 1
ATOM 980 C C . VAL A 1 132 ? -6.895 -10.320 3.902 1.00 95.00 132 VAL A C 1
ATOM 982 O O . VAL A 1 132 ? -7.601 -9.969 2.953 1.00 95.00 132 VAL A O 1
ATOM 985 N N . LEU A 1 133 ? -5.600 -10.596 3.787 1.00 93.06 133 LEU A N 1
ATOM 986 C CA . LEU A 1 133 ? -4.870 -10.595 2.529 1.00 93.06 133 LEU A CA 1
ATOM 987 C C . LEU A 1 133 ? -5.021 -11.935 1.819 1.00 93.06 133 LEU A C 1
ATOM 989 O O . LEU A 1 133 ? -4.963 -12.994 2.439 1.00 93.06 133 LEU A O 1
ATOM 993 N N . HIS A 1 134 ? -5.157 -11.863 0.504 1.00 91.94 134 HIS A N 1
ATOM 994 C CA . HIS A 1 134 ? -5.248 -13.006 -0.388 1.00 91.94 134 HIS A CA 1
ATOM 995 C C . HIS A 1 134 ? -4.378 -12.768 -1.610 1.00 91.94 134 HIS A C 1
ATOM 997 O O . HIS A 1 134 ? -4.208 -11.631 -2.059 1.00 91.94 134 HIS A O 1
ATOM 1003 N N . THR A 1 135 ? -3.876 -13.846 -2.183 1.00 90.00 135 THR A N 1
ATOM 1004 C CA . THR A 1 135 ? -3.194 -13.851 -3.473 1.00 90.00 135 THR A CA 1
ATOM 1005 C C . THR A 1 135 ? -4.136 -14.301 -4.578 1.00 90.00 135 THR A C 1
ATOM 1007 O O . THR A 1 135 ? -5.004 -15.152 -4.391 1.00 90.00 135 THR A O 1
ATOM 1010 N N . GLY A 1 136 ? -3.992 -13.712 -5.760 1.00 89.25 136 GLY A N 1
ATOM 1011 C CA . GLY A 1 136 ? -4.781 -14.133 -6.906 1.00 89.25 136 GLY A CA 1
ATOM 1012 C C . GLY A 1 136 ? -4.561 -13.276 -8.136 1.00 89.25 136 GLY A C 1
ATOM 1013 O O . GLY A 1 136 ? -3.876 -12.251 -8.108 1.00 89.25 136 GLY A O 1
ATOM 1014 N N . TYR A 1 137 ? -5.170 -13.709 -9.237 1.00 89.56 137 TYR A N 1
ATOM 1015 C CA . TYR A 1 137 ? -5.223 -12.912 -10.451 1.00 89.56 137 TYR A CA 1
ATOM 1016 C C . TYR A 1 137 ? -6.354 -11.897 -10.338 1.00 89.56 137 TYR A C 1
ATOM 1018 O O . TYR A 1 137 ? -7.520 -12.270 -10.241 1.00 89.56 137 TYR A O 1
ATOM 1026 N N . LEU A 1 138 ? -6.016 -10.612 -10.379 1.00 90.06 138 LEU A N 1
ATOM 1027 C CA . LEU A 1 138 ? -6.982 -9.539 -10.576 1.00 90.06 138 LEU A CA 1
ATOM 1028 C C . LEU A 1 138 ? -7.036 -9.164 -12.050 1.00 90.06 138 LEU A C 1
ATOM 1030 O O . LEU A 1 138 ? -6.005 -9.134 -12.730 1.00 90.06 138 LEU A O 1
ATOM 1034 N N . LYS A 1 139 ? -8.231 -8.824 -12.534 1.00 90.94 139 LYS A N 1
ATOM 1035 C CA . LYS A 1 139 ? -8.380 -8.155 -13.826 1.00 90.94 139 LYS A CA 1
ATOM 1036 C C . LYS A 1 139 ? -7.717 -6.784 -13.774 1.00 90.94 139 LYS A C 1
ATOM 1038 O O . LYS A 1 139 ? -7.622 -6.156 -12.718 1.00 90.94 139 LYS A O 1
ATOM 1043 N N . THR A 1 140 ? -7.300 -6.292 -14.929 1.00 89.19 140 THR A N 1
ATOM 1044 C CA . THR A 1 140 ? -6.696 -4.970 -15.063 1.00 89.19 140 THR A CA 1
ATOM 1045 C C . THR A 1 140 ? -7.397 -4.140 -16.119 1.00 89.19 140 THR A C 1
ATOM 1047 O O . THR A 1 140 ? -7.861 -4.667 -17.130 1.00 89.19 140 THR A O 1
ATOM 1050 N N . VAL A 1 141 ? -7.385 -2.829 -15.924 1.00 89.56 141 VAL A N 1
ATOM 1051 C CA . VAL A 1 141 ? -7.771 -1.847 -16.936 1.00 89.56 141 VAL A CA 1
ATOM 1052 C C . VAL A 1 141 ? -6.583 -0.963 -17.279 1.00 89.56 141 VAL A C 1
ATOM 1054 O O . VAL A 1 141 ? -5.689 -0.748 -16.459 1.00 89.56 141 VAL A O 1
ATOM 1057 N N . THR A 1 142 ? -6.593 -0.446 -18.499 1.00 88.56 142 THR A N 1
ATOM 1058 C CA . THR A 1 142 ? -5.687 0.615 -18.917 1.00 88.56 142 THR A CA 1
ATOM 1059 C C . THR A 1 142 ? -6.313 1.965 -18.584 1.00 88.56 142 THR A C 1
ATOM 1061 O O . THR A 1 142 ? -7.461 2.223 -18.949 1.00 88.56 142 THR A O 1
ATOM 1064 N N . VAL A 1 143 ? -5.556 2.827 -17.914 1.00 86.06 143 VAL A N 1
ATOM 1065 C CA . VAL A 1 143 ? -5.927 4.209 -17.601 1.00 86.06 143 VAL A CA 1
ATOM 1066 C C . VAL A 1 143 ? -4.853 5.127 -18.166 1.00 86.06 143 VAL A C 1
ATOM 1068 O O . VAL A 1 143 ? -3.672 4.839 -18.025 1.00 86.06 143 VAL A O 1
ATOM 1071 N N . GLU A 1 144 ? -5.236 6.234 -18.793 1.00 85.31 144 GLU A N 1
ATOM 1072 C CA . GLU A 1 144 ? -4.283 7.258 -19.221 1.00 85.31 144 GLU A CA 1
ATOM 1073 C C . GLU A 1 144 ? -4.371 8.467 -18.286 1.00 85.31 144 GLU A C 1
ATOM 1075 O O . GLU A 1 144 ? -5.417 9.108 -18.189 1.00 85.31 144 GLU A O 1
ATOM 1080 N N . GLU A 1 145 ? -3.268 8.801 -17.617 1.00 76.94 145 GLU A N 1
ATOM 1081 C CA . GLU A 1 145 ? -3.158 10.003 -16.787 1.00 76.94 145 GLU A CA 1
ATOM 1082 C C . GLU A 1 145 ? -1.881 10.764 -17.136 1.00 76.94 145 GLU A C 1
ATOM 1084 O O . GLU A 1 145 ? -0.793 10.193 -17.186 1.00 76.94 145 GLU A O 1
ATOM 1089 N N . ASN A 1 146 ? -2.001 12.071 -17.393 1.00 71.69 146 ASN A N 1
ATOM 1090 C CA . ASN A 1 146 ? -0.874 12.944 -17.757 1.00 71.69 146 ASN A CA 1
ATOM 1091 C C . ASN A 1 146 ? -0.046 12.428 -18.960 1.00 71.69 146 ASN A C 1
ATOM 1093 O O . ASN A 1 146 ? 1.177 12.598 -19.026 1.00 71.69 146 ASN A O 1
ATOM 1097 N N . GLY A 1 147 ? -0.713 11.783 -19.928 1.00 73.44 147 GLY A N 1
ATOM 1098 C CA . GLY A 1 147 ? -0.071 11.173 -21.097 1.00 73.44 147 GLY A CA 1
ATOM 1099 C C . GLY A 1 147 ? 0.829 9.986 -20.738 1.00 73.44 147 GLY A C 1
ATOM 1100 O O . GLY A 1 147 ? 1.853 9.763 -21.394 1.00 73.44 147 GLY A O 1
ATOM 1101 N N . VAL A 1 148 ? 0.518 9.296 -19.641 1.00 71.44 148 VAL A N 1
ATOM 1102 C CA . VAL A 1 148 ? 1.130 8.033 -19.221 1.00 71.44 148 VAL A CA 1
ATOM 1103 C C . VAL A 1 148 ? 0.041 6.980 -19.190 1.00 71.44 148 VAL A C 1
ATOM 1105 O O . VAL A 1 148 ? -0.994 7.178 -18.557 1.00 71.44 148 VAL A O 1
ATOM 1108 N N . GLU A 1 149 ? 0.279 5.875 -19.887 1.00 79.50 149 GLU A N 1
ATOM 1109 C CA . GLU A 1 149 ? -0.597 4.717 -19.841 1.00 79.50 149 GLU A CA 1
ATOM 1110 C C . GLU A 1 149 ? -0.236 3.856 -18.627 1.00 79.50 149 GLU A C 1
ATOM 1112 O O . GLU A 1 149 ? 0.877 3.339 -18.513 1.00 79.50 149 GLU A O 1
ATOM 1117 N N . TRP A 1 150 ? -1.189 3.712 -17.718 1.00 77.38 150 TRP A N 1
ATOM 1118 C CA . TRP A 1 150 ? -1.098 2.915 -16.509 1.00 77.38 150 TRP A CA 1
ATOM 1119 C C . TRP A 1 150 ? -1.945 1.666 -16.648 1.00 77.38 150 TRP A C 1
ATOM 1121 O O . TRP A 1 150 ? -3.105 1.728 -17.053 1.00 77.38 150 TRP A O 1
ATOM 1131 N N . ARG A 1 151 ? -1.398 0.529 -16.222 1.00 81.56 151 ARG A N 1
ATOM 1132 C CA . ARG A 1 151 ? -2.201 -0.668 -15.996 1.00 81.56 151 ARG A CA 1
ATOM 1133 C C . ARG A 1 151 ? -2.568 -0.748 -14.523 1.00 81.56 151 ARG A C 1
ATOM 1135 O O . ARG A 1 151 ? -1.691 -0.832 -13.667 1.00 81.56 151 ARG A O 1
ATOM 1142 N N . VAL A 1 152 ? -3.864 -0.741 -14.239 1.00 82.75 152 VAL A N 1
ATOM 1143 C CA . VAL A 1 152 ? -4.397 -0.706 -12.877 1.00 82.75 152 VAL A CA 1
ATOM 1144 C C . VAL A 1 152 ? -5.216 -1.962 -12.624 1.00 82.75 152 VAL A C 1
ATOM 1146 O O . VAL A 1 152 ? -6.100 -2.297 -13.411 1.00 82.75 152 VAL A O 1
ATOM 1149 N N . ALA A 1 153 ? -4.921 -2.665 -11.530 1.00 84.75 153 ALA A N 1
ATOM 1150 C CA . ALA A 1 153 ? -5.750 -3.773 -11.072 1.00 84.75 153 ALA A CA 1
ATOM 1151 C C . ALA A 1 153 ? -7.110 -3.251 -10.590 1.00 84.75 153 ALA A C 1
ATOM 1153 O O . ALA A 1 153 ? -7.179 -2.276 -9.841 1.00 84.75 153 ALA A O 1
ATOM 1154 N N . VAL A 1 154 ? -8.185 -3.911 -11.008 1.00 87.75 154 VAL A N 1
ATOM 1155 C CA . VAL A 1 154 ? -9.547 -3.640 -10.531 1.00 87.75 154 VAL A CA 1
ATOM 1156 C C . VAL A 1 154 ? -9.944 -4.682 -9.484 1.00 87.75 154 VAL A C 1
ATOM 1158 O O . VAL A 1 154 ? -9.372 -5.774 -9.478 1.00 87.75 154 VAL A O 1
ATOM 1161 N N . PRO A 1 155 ? -10.916 -4.393 -8.597 1.00 85.06 155 PRO A N 1
ATOM 1162 C CA . PRO A 1 155 ? -11.362 -5.323 -7.557 1.00 85.06 155 PRO A CA 1
ATOM 1163 C C . PRO A 1 155 ? -12.247 -6.452 -8.125 1.00 85.06 155 PRO A C 1
ATOM 1165 O O . PRO A 1 155 ? -13.328 -6.734 -7.617 1.00 85.06 155 PRO A O 1
ATOM 1168 N N . GLU A 1 156 ? -11.799 -7.090 -9.204 1.00 89.69 156 GLU A N 1
ATOM 1169 C CA . GLU A 1 156 ? -12.434 -8.248 -9.825 1.00 89.69 156 GLU A CA 1
ATOM 1170 C C . GLU A 1 156 ? -11.395 -9.346 -10.029 1.00 89.69 156 GLU A C 1
ATOM 1172 O O . GLU A 1 156 ? -10.366 -9.126 -10.671 1.00 89.69 156 GLU A O 1
ATOM 1177 N N . LEU A 1 157 ? -11.695 -10.544 -9.529 1.00 91.38 157 LEU A N 1
ATOM 1178 C CA . LEU A 1 157 ? -10.864 -11.717 -9.763 1.00 91.38 157 LEU A CA 1
ATOM 1179 C C . LEU A 1 157 ? -10.959 -12.169 -11.224 1.00 91.38 157 LEU A C 1
ATOM 1181 O O . LEU A 1 157 ? -12.011 -12.087 -11.868 1.00 91.38 157 LEU A O 1
ATOM 1185 N N . ALA A 1 158 ? -9.838 -12.656 -11.735 1.00 90.56 158 ALA A N 1
ATOM 1186 C CA . ALA A 1 158 ? -9.737 -13.392 -12.980 1.00 90.56 158 ALA A CA 1
ATOM 1187 C C . ALA A 1 158 ? -9.538 -14.882 -12.677 1.00 90.56 158 ALA A C 1
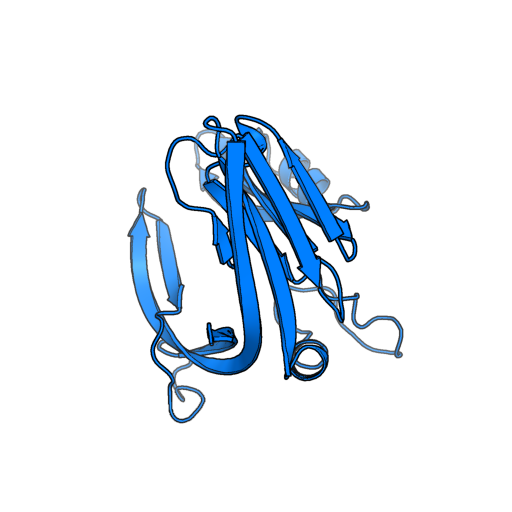ATOM 1189 O O . ALA A 1 158 ? -8.938 -15.247 -11.667 1.00 90.56 158 ALA A O 1
ATOM 1190 N N . ASP A 1 159 ? -9.994 -15.744 -13.585 1.00 87.81 159 ASP A N 1
ATOM 1191 C CA . ASP A 1 159 ? -9.892 -17.203 -13.427 1.00 87.81 159 ASP A CA 1
ATOM 1192 C C . ASP A 1 159 ? -8.451 -17.732 -13.573 1.00 87.81 159 ASP A C 1
ATOM 1194 O O . ASP A 1 159 ? -8.184 -18.914 -13.358 1.00 87.81 159 ASP A O 1
ATOM 1198 N N . GLY A 1 160 ? -7.511 -16.872 -13.967 1.00 85.25 160 GLY A N 1
ATOM 1199 C CA . GLY A 1 160 ? -6.117 -17.221 -14.196 1.00 85.25 160 GLY A CA 1
ATOM 1200 C C . GLY A 1 160 ? -5.380 -16.137 -14.981 1.00 85.25 160 GLY A C 1
ATOM 1201 O O . GLY A 1 160 ? -5.945 -15.069 -15.236 1.00 85.25 160 GLY A O 1
ATOM 1202 N N . PRO A 1 161 ? -4.126 -16.397 -15.380 1.00 85.50 161 PRO A N 1
ATOM 1203 C CA . PRO A 1 161 ? -3.375 -15.470 -16.208 1.00 85.50 161 PRO A CA 1
ATOM 1204 C C . PRO A 1 161 ? -4.017 -15.348 -17.593 1.00 85.50 161 PRO A C 1
ATOM 1206 O O . PRO A 1 161 ? -4.312 -16.347 -18.252 1.00 85.50 161 PRO A O 1
ATOM 1209 N N . ASP A 1 162 ? -4.172 -14.117 -18.065 1.00 80.75 162 ASP A N 1
ATOM 1210 C CA . ASP A 1 162 ? -4.435 -13.834 -19.471 1.00 80.75 162 ASP A CA 1
ATOM 1211 C C . ASP A 1 162 ? -3.261 -14.345 -20.328 1.00 80.75 162 ASP A C 1
ATOM 1213 O O . ASP A 1 162 ? -2.125 -13.917 -20.103 1.00 80.75 162 ASP A O 1
ATOM 1217 N N . PRO A 1 163 ? -3.496 -15.207 -21.336 1.00 76.25 163 PRO A N 1
ATOM 1218 C CA . PRO A 1 163 ? -2.445 -15.692 -22.228 1.00 76.25 163 PRO A CA 1
ATOM 1219 C C . PRO A 1 163 ? -1.691 -14.579 -22.967 1.00 76.25 163 PRO A C 1
ATOM 1221 O O . PRO A 1 163 ? -0.528 -14.765 -23.324 1.00 76.25 163 PRO A O 1
ATOM 1224 N N . ALA A 1 164 ? -2.332 -13.430 -23.206 1.00 77.44 164 ALA A N 1
ATOM 1225 C CA . ALA A 1 164 ? -1.680 -12.263 -23.799 1.00 77.44 164 ALA A CA 1
ATOM 1226 C C . ALA A 1 164 ? -0.904 -11.423 -22.765 1.00 77.44 164 ALA A C 1
ATOM 1228 O O . ALA A 1 164 ? -0.127 -10.548 -23.150 1.00 77.44 164 ALA A O 1
ATOM 1229 N N . GLY A 1 165 ? -1.111 -11.668 -21.465 1.00 69.81 165 GLY A N 1
ATOM 1230 C CA . GLY A 1 165 ? -0.488 -10.941 -20.358 1.00 69.81 165 GLY A CA 1
ATOM 1231 C C . GLY A 1 165 ? -0.934 -9.482 -20.245 1.00 69.81 165 GLY A C 1
ATOM 1232 O O . GLY A 1 165 ? -0.220 -8.672 -19.648 1.00 69.81 165 GLY A O 1
ATOM 1233 N N . GLN A 1 166 ? -2.065 -9.106 -20.854 1.00 72.56 166 GLN A N 1
ATOM 1234 C CA . GLN A 1 166 ? -2.489 -7.706 -20.952 1.00 72.56 166 GLN A CA 1
ATOM 1235 C C . GLN A 1 166 ? -3.625 -7.331 -20.005 1.00 72.56 166 GLN A C 1
ATOM 1237 O O . GLN A 1 166 ? -3.740 -6.158 -19.658 1.00 72.56 166 GLN A O 1
ATOM 1242 N N . SER A 1 167 ? -4.431 -8.300 -19.573 1.00 81.06 167 SER A N 1
ATOM 1243 C CA . SER A 1 167 ? -5.671 -8.032 -18.833 1.00 81.06 167 SER A CA 1
ATOM 1244 C C . SER A 1 167 ? -5.702 -8.561 -17.398 1.00 81.06 167 SER A C 1
ATOM 1246 O O . SER A 1 167 ? -6.717 -8.394 -16.723 1.00 81.06 167 SER A O 1
ATOM 1248 N N . THR A 1 168 ? -4.615 -9.166 -16.904 1.00 85.69 168 THR A N 1
ATOM 1249 C CA . THR A 1 168 ? -4.553 -9.710 -15.537 1.00 85.69 168 THR A CA 1
ATOM 1250 C C . THR A 1 168 ? -3.210 -9.468 -14.858 1.00 85.69 168 THR A C 1
ATOM 1252 O O . THR A 1 168 ? -2.169 -9.571 -15.509 1.00 85.69 168 THR A O 1
ATOM 1255 N N . PHE A 1 169 ? -3.227 -9.271 -13.540 1.00 84.19 169 PHE A N 1
ATOM 1256 C CA . PHE A 1 169 ? -2.047 -9.249 -12.674 1.00 84.19 169 PHE A CA 1
ATOM 1257 C C . PHE A 1 169 ? -2.190 -10.253 -11.536 1.00 84.19 169 PHE A C 1
ATOM 1259 O O . PHE A 1 169 ? -3.215 -10.265 -10.862 1.00 84.19 169 PHE A O 1
ATOM 1266 N N . TYR A 1 170 ? -1.149 -11.055 -11.297 1.00 84.56 170 TYR A N 1
ATOM 1267 C CA . TYR A 1 170 ? -1.037 -11.823 -10.059 1.00 84.56 170 TYR A CA 1
ATOM 1268 C C . TYR A 1 170 ? -0.536 -10.900 -8.952 1.00 84.56 170 TYR A C 1
ATOM 1270 O O . TYR A 1 170 ? 0.541 -10.314 -9.079 1.00 84.56 170 TYR A O 1
ATOM 1278 N N . THR A 1 171 ? -1.333 -10.701 -7.907 1.00 84.94 171 THR A N 1
ATOM 1279 C CA . THR A 1 171 ? -1.015 -9.739 -6.848 1.00 84.94 171 THR A CA 1
ATOM 1280 C C . THR A 1 171 ? -1.755 -10.065 -5.550 1.00 84.94 171 THR A C 1
ATOM 1282 O O . TH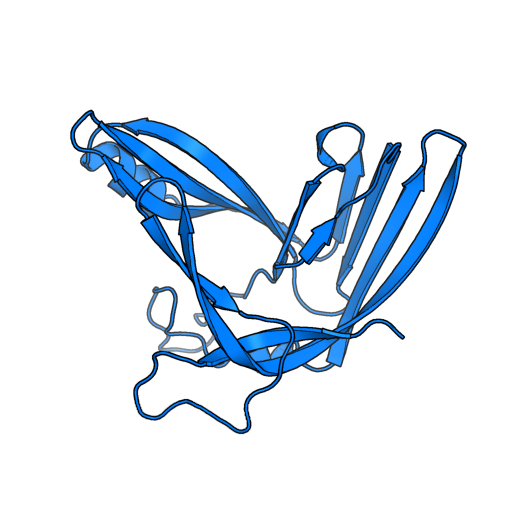R A 1 171 ? -2.498 -11.044 -5.475 1.00 84.94 171 THR A O 1
ATOM 1285 N N . LEU A 1 172 ? -1.542 -9.234 -4.528 1.00 86.81 172 LEU A N 1
ATOM 1286 C CA . LEU A 1 172 ? -2.280 -9.274 -3.272 1.00 86.81 172 LEU A CA 1
ATOM 1287 C C . LEU A 1 172 ? -3.535 -8.402 -3.351 1.00 86.81 172 LEU A C 1
ATOM 1289 O O . LEU A 1 172 ? -3.484 -7.255 -3.806 1.00 86.81 172 LEU A O 1
ATOM 1293 N N . TYR A 1 173 ? -4.640 -8.917 -2.828 1.00 88.25 173 TYR A N 1
ATOM 1294 C CA . TYR A 1 173 ? -5.871 -8.171 -2.597 1.00 88.25 173 TYR A CA 1
ATOM 1295 C C . TYR A 1 173 ? -6.377 -8.406 -1.176 1.00 88.25 173 TYR A C 1
ATOM 1297 O O . TYR A 1 173 ? -6.052 -9.404 -0.543 1.00 88.25 173 TYR A O 1
ATOM 1305 N N . GLY A 1 174 ? -7.143 -7.452 -0.653 1.00 90.06 174 GLY A N 1
ATOM 1306 C CA . GLY A 1 174 ? -7.676 -7.512 0.703 1.00 90.06 174 GLY A CA 1
ATOM 1307 C C . GLY A 1 174 ? -9.192 -7.640 0.714 1.00 90.06 174 GLY A C 1
ATOM 1308 O O . GLY A 1 174 ? -9.870 -6.986 -0.081 1.00 90.06 174 GLY A O 1
ATOM 1309 N N . THR A 1 175 ? -9.727 -8.429 1.639 1.00 91.12 175 THR A N 1
ATOM 1310 C CA . THR A 1 175 ? -11.164 -8.479 1.945 1.00 91.12 175 THR A CA 1
ATOM 1311 C C . THR A 1 175 ? -11.412 -7.963 3.357 1.00 91.12 175 THR A C 1
ATOM 1313 O O . THR A 1 175 ? -10.688 -8.335 4.277 1.00 91.12 175 THR A O 1
ATOM 1316 N N . ILE A 1 176 ? -12.429 -7.118 3.520 1.00 87.00 176 ILE A N 1
ATOM 1317 C CA . ILE A 1 176 ? -12.906 -6.647 4.827 1.00 87.00 176 ILE A CA 1
ATOM 1318 C C . ILE A 1 176 ? -13.998 -7.617 5.291 1.00 87.00 176 ILE A C 1
ATOM 1320 O O . ILE A 1 176 ? -14.893 -7.921 4.497 1.00 87.00 176 ILE A O 1
ATOM 1324 N N . GLU A 1 177 ? -13.915 -8.092 6.533 1.00 66.19 177 GLU A N 1
ATOM 1325 C CA . GLU A 1 177 ? -14.987 -8.864 7.191 1.00 66.19 177 GLU A CA 1
ATOM 1326 C C . GLU A 1 177 ? -16.055 -7.967 7.834 1.00 66.19 177 GLU A C 1
ATOM 1328 O O . GLU A 1 177 ? -15.712 -6.858 8.312 1.00 66.19 177 GLU A O 1
#

Secondary structure (DSSP, 8-state):
-EE---SSEEEEEEEESSSEEEEEEEEEEE--HHHHHHHHT--SSEEEEEEEE-TTSEEEEEEEEEEESEEEEEGGGTTT-EEEEEPPPGGGSTT--SSTTS--HHHHHTTT-EEEEEEEETTS-EEEEEEEEEEEEEEEEEEEETTEEEEEEEEEE-SS--TTSSSEEEEEEEEE-